Protein AF-A0A0L0S804-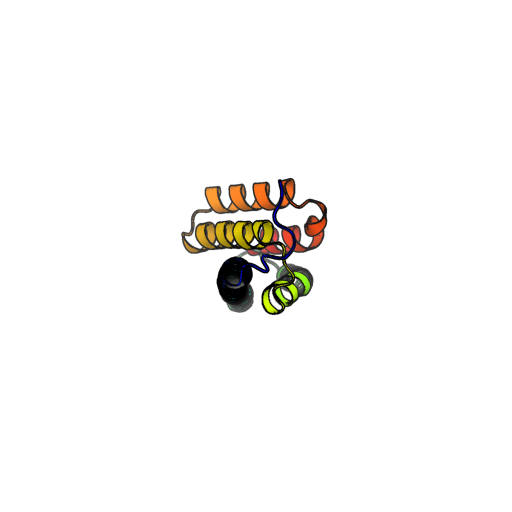F1 (afdb_monomer)

Nearest PDB structures (foldseek):
  4nbo-assembly2_B  TM=8.472E-01  e=9.653E-03  Homo sapiens
  2yru-assembly1_A  TM=8.540E-01  e=1.691E-02  Mus musculus
  2mgx-assembly1_A  TM=7.845E-01  e=4.234E-02  Homo sapiens

Structure (mmCIF, N/CA/C/O backbone):
data_AF-A0A0L0S804-F1
#
_entry.id   AF-A0A0L0S804-F1
#
loop_
_atom_site.group_PDB
_atom_site.id
_atom_site.type_symbol
_atom_site.label_atom_id
_atom_site.label_alt_id
_atom_site.label_comp_id
_atom_site.label_asym_id
_atom_site.label_entity_id
_atom_site.label_seq_id
_atom_site.pdbx_PDB_ins_code
_atom_site.Cartn_x
_atom_site.Cartn_y
_atom_site.Cartn_z
_atom_site.occupancy
_atom_site.B_iso_or_equiv
_at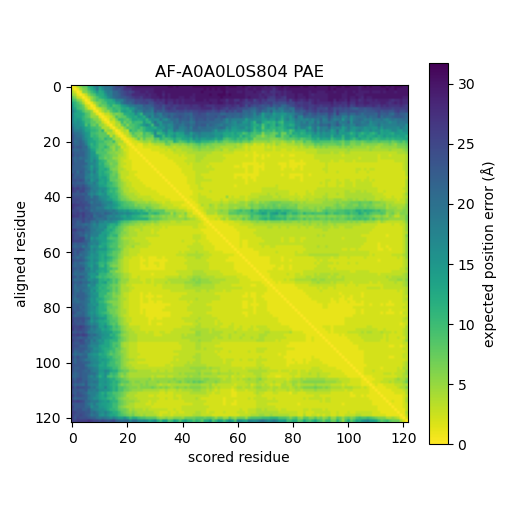om_site.auth_seq_id
_atom_site.auth_comp_id
_atom_site.auth_asym_id
_atom_site.auth_atom_id
_atom_site.pdbx_PDB_model_num
ATOM 1 N N . MET A 1 1 ? 40.426 -0.764 -27.994 1.00 37.44 1 MET A N 1
ATOM 2 C CA . MET A 1 1 ? 40.027 -1.943 -28.790 1.00 37.44 1 MET A CA 1
ATOM 3 C C . MET A 1 1 ? 38.823 -2.569 -28.111 1.00 37.44 1 MET A C 1
ATOM 5 O O . MET A 1 1 ? 38.991 -3.286 -27.138 1.00 37.44 1 MET A O 1
ATOM 9 N N . THR A 1 2 ? 37.616 -2.220 -28.544 1.00 45.72 2 THR A N 1
ATOM 10 C CA . THR A 1 2 ? 36.377 -2.898 -28.143 1.00 45.72 2 THR A CA 1
ATOM 11 C C . THR A 1 2 ? 36.156 -4.047 -29.118 1.00 45.72 2 THR A C 1
ATOM 13 O O . THR A 1 2 ? 36.144 -3.825 -30.326 1.00 45.72 2 THR A O 1
ATOM 16 N N . ILE A 1 3 ? 36.075 -5.277 -28.610 1.00 50.62 3 ILE A N 1
ATOM 17 C CA . ILE A 1 3 ? 35.832 -6.466 -29.432 1.00 50.62 3 ILE A CA 1
ATOM 18 C C . ILE A 1 3 ? 34.363 -6.402 -29.885 1.00 50.62 3 ILE A C 1
ATOM 20 O O . ILE A 1 3 ? 33.477 -6.464 -29.031 1.00 50.62 3 ILE A O 1
ATOM 24 N N . PRO A 1 4 ? 34.071 -6.236 -31.187 1.00 48.34 4 PRO A N 1
ATOM 25 C CA . PRO A 1 4 ? 32.704 -6.229 -31.679 1.00 48.34 4 PRO A CA 1
ATOM 26 C C . PRO A 1 4 ? 32.219 -7.677 -31.798 1.00 48.34 4 PRO A C 1
ATOM 28 O O . PRO A 1 4 ? 32.846 -8.481 -32.484 1.00 48.34 4 PRO A O 1
ATOM 31 N N . GLY A 1 5 ? 31.103 -8.007 -31.145 1.00 54.66 5 GLY A N 1
ATOM 32 C CA . GLY A 1 5 ? 30.400 -9.279 -31.361 1.00 54.66 5 GLY A CA 1
ATOM 33 C C . GLY A 1 5 ? 30.452 -10.303 -30.227 1.00 54.66 5 GLY A C 1
ATOM 34 O O . GLY A 1 5 ? 30.065 -11.447 -30.452 1.00 54.66 5 GLY A O 1
ATOM 35 N N . TRP A 1 6 ? 30.869 -9.937 -29.010 1.00 50.16 6 TRP A N 1
ATOM 36 C CA . TRP A 1 6 ? 30.603 -10.799 -27.855 1.00 50.16 6 TRP A CA 1
ATOM 37 C C . TRP A 1 6 ? 29.156 -10.591 -27.392 1.00 50.16 6 TRP A C 1
ATOM 39 O O . TRP A 1 6 ? 28.855 -9.672 -26.636 1.00 50.16 6 TRP A O 1
ATOM 49 N N . ASN A 1 7 ? 28.245 -11.410 -27.921 1.00 59.56 7 ASN A N 1
ATOM 50 C CA . ASN A 1 7 ? 26.907 -11.569 -27.364 1.00 59.56 7 ASN A CA 1
ATOM 51 C C . ASN A 1 7 ? 27.065 -12.428 -26.107 1.00 59.56 7 ASN A C 1
ATOM 53 O O . ASN A 1 7 ? 27.066 -13.651 -26.215 1.00 59.56 7 ASN A O 1
ATOM 57 N N . ASP A 1 8 ? 27.346 -11.792 -24.968 1.00 58.31 8 ASP A N 1
ATOM 58 C CA . ASP A 1 8 ? 27.616 -12.482 -23.708 1.00 58.31 8 ASP A CA 1
ATOM 59 C C . ASP A 1 8 ? 26.352 -13.239 -23.254 1.00 58.31 8 ASP A C 1
ATOM 61 O O . ASP A 1 8 ? 25.376 -12.612 -22.832 1.00 58.31 8 ASP A O 1
ATOM 65 N N . PRO A 1 9 ? 26.311 -14.582 -23.357 1.00 59.78 9 PRO A N 1
ATOM 66 C CA . PRO A 1 9 ? 25.122 -15.348 -22.993 1.00 59.78 9 PRO A CA 1
ATOM 67 C C . PRO A 1 9 ? 24.863 -15.293 -21.483 1.00 59.78 9 PRO A C 1
ATOM 69 O O . PRO A 1 9 ? 23.732 -15.492 -21.049 1.00 59.78 9 PRO A O 1
ATOM 72 N N . ASN A 1 10 ? 25.888 -14.972 -20.685 1.00 58.06 10 ASN A N 1
ATOM 73 C CA . ASN A 1 10 ? 25.745 -14.779 -19.251 1.00 58.06 10 ASN A CA 1
ATOM 74 C C . ASN A 1 10 ? 24.930 -13.523 -18.939 1.00 58.06 10 ASN A C 1
ATOM 76 O O . ASN A 1 10 ? 24.018 -13.620 -18.127 1.00 58.06 10 ASN A O 1
ATOM 80 N N . ALA A 1 11 ? 25.167 -12.389 -19.604 1.00 59.72 11 ALA A N 1
ATOM 81 C CA . ALA A 1 11 ? 24.351 -11.187 -19.419 1.00 59.72 11 ALA A CA 1
ATOM 82 C C . ALA A 1 11 ? 22.849 -11.476 -19.603 1.00 59.72 11 ALA A C 1
ATOM 84 O O . ALA A 1 11 ? 22.045 -11.104 -18.752 1.00 59.72 11 ALA A O 1
ATOM 85 N N . ALA A 1 12 ? 22.466 -12.220 -20.648 1.00 61.56 12 ALA A N 1
ATOM 86 C CA . ALA A 1 12 ? 21.068 -12.593 -20.882 1.00 61.56 12 ALA A CA 1
ATOM 87 C C . ALA A 1 12 ? 20.484 -13.485 -19.767 1.00 61.56 12 ALA A C 1
ATOM 89 O O . ALA A 1 12 ? 19.342 -13.285 -19.359 1.00 61.56 12 ALA A O 1
ATOM 90 N N . ILE A 1 13 ? 21.267 -14.435 -19.243 1.00 60.50 13 ILE A N 1
ATOM 91 C CA . ILE A 1 13 ? 20.847 -15.324 -18.145 1.00 60.50 13 ILE A CA 1
ATOM 92 C C . ILE A 1 13 ? 20.734 -14.553 -16.819 1.00 60.50 13 ILE A C 1
ATOM 94 O O . ILE A 1 13 ? 19.779 -14.755 -16.071 1.00 60.50 13 ILE A O 1
ATOM 98 N N . PHE A 1 14 ? 21.674 -13.648 -16.533 1.00 59.16 14 PHE A N 1
ATOM 99 C CA . PHE A 1 14 ? 21.643 -12.808 -15.333 1.00 59.16 14 PHE A CA 1
ATOM 100 C C . PHE A 1 14 ? 20.454 -11.842 -15.344 1.00 59.16 14 PHE A C 1
ATOM 102 O O . PHE A 1 14 ? 19.792 -11.702 -14.320 1.00 59.16 14 PHE A O 1
ATOM 109 N N . HIS A 1 15 ? 20.149 -11.216 -16.485 1.00 62.53 15 HIS A N 1
ATOM 110 C CA . HIS A 1 15 ? 18.975 -10.350 -16.613 1.00 62.53 15 HIS A CA 1
ATOM 111 C C . HIS A 1 15 ? 17.670 -11.134 -16.441 1.00 62.53 15 HIS A C 1
ATOM 113 O O . HIS A 1 15 ? 16.855 -10.748 -15.611 1.00 62.53 15 HIS A O 1
ATOM 119 N N . ALA A 1 16 ? 17.531 -12.293 -17.096 1.00 62.41 16 ALA A N 1
ATOM 120 C CA . ALA A 1 16 ? 16.341 -13.134 -16.956 1.00 62.41 16 ALA A CA 1
ATOM 121 C C . ALA A 1 16 ? 16.085 -13.583 -15.505 1.00 62.41 16 ALA A C 1
ATOM 123 O O . ALA A 1 16 ? 14.939 -13.636 -15.071 1.00 62.41 16 ALA A O 1
ATOM 124 N N . HIS A 1 17 ? 17.138 -13.884 -14.737 1.00 58.78 17 HIS A N 1
ATOM 125 C CA . HIS A 1 17 ? 16.985 -14.262 -13.331 1.00 58.78 17 HIS A CA 1
ATOM 126 C C . HIS A 1 17 ? 16.593 -13.078 -12.434 1.00 58.78 17 HIS A C 1
ATOM 128 O O . HIS A 1 17 ? 15.819 -13.247 -11.495 1.00 58.78 17 HIS A O 1
ATOM 134 N N . LEU A 1 18 ? 17.109 -11.878 -12.718 1.00 64.44 18 LEU A N 1
ATOM 135 C CA . LEU A 1 18 ? 16.729 -10.664 -11.994 1.00 64.44 18 LEU A CA 1
ATOM 136 C C . LEU A 1 18 ? 15.266 -10.287 -12.261 1.00 64.44 18 LEU A C 1
ATOM 138 O O . LEU A 1 18 ? 14.561 -9.951 -11.310 1.00 64.44 18 LEU A O 1
ATOM 142 N N . ASP A 1 19 ? 14.809 -10.400 -13.509 1.00 70.06 19 ASP A N 1
ATOM 143 C CA . ASP A 1 19 ? 13.413 -10.146 -13.879 1.00 70.06 19 ASP A CA 1
ATOM 144 C C . ASP A 1 19 ? 12.467 -11.151 -13.192 1.00 70.06 19 ASP A C 1
ATOM 146 O O . ASP A 1 19 ? 11.530 -10.736 -12.518 1.00 70.06 19 ASP A O 1
ATOM 150 N N . ASP A 1 20 ? 12.790 -12.452 -13.201 1.00 74.00 20 ASP A N 1
ATOM 151 C CA . ASP A 1 20 ? 12.004 -13.492 -12.506 1.00 74.00 20 ASP A CA 1
ATOM 152 C C . ASP A 1 20 ? 11.889 -13.235 -10.989 1.00 74.00 20 ASP A C 1
ATOM 154 O O . ASP A 1 20 ? 10.818 -13.365 -10.391 1.00 74.00 20 ASP A O 1
ATOM 158 N N . THR A 1 21 ? 12.977 -12.778 -10.355 1.00 75.81 21 THR A N 1
ATOM 159 C CA . THR A 1 21 ? 12.947 -12.427 -8.926 1.00 75.81 21 THR A CA 1
ATOM 160 C C . THR A 1 21 ? 12.122 -11.170 -8.638 1.00 75.81 21 THR A C 1
ATOM 162 O O . THR A 1 21 ? 11.486 -11.080 -7.583 1.00 75.81 21 THR A O 1
ATOM 165 N N . ALA A 1 22 ? 12.116 -10.199 -9.554 1.00 81.94 22 ALA A N 1
ATOM 166 C CA . ALA A 1 22 ? 11.339 -8.973 -9.421 1.00 81.94 22 ALA A CA 1
ATOM 167 C C . ALA A 1 22 ? 9.840 -9.229 -9.633 1.00 81.94 22 ALA A C 1
ATOM 169 O O . ALA A 1 22 ? 9.019 -8.678 -8.894 1.00 81.94 22 ALA A O 1
ATOM 170 N N . ASP A 1 23 ? 9.493 -10.095 -10.582 1.00 89.00 23 ASP A N 1
ATOM 171 C CA . ASP A 1 23 ? 8.119 -10.509 -10.862 1.00 89.00 23 ASP A CA 1
ATOM 172 C C . ASP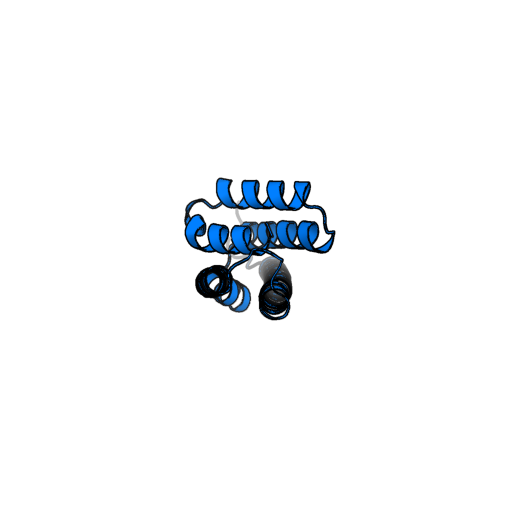 A 1 23 ? 7.535 -11.275 -9.672 1.00 89.00 23 ASP A C 1
ATOM 174 O O . ASP A 1 23 ? 6.481 -10.906 -9.146 1.00 89.00 23 ASP A O 1
ATOM 178 N N . ALA A 1 24 ? 8.284 -12.246 -9.136 1.00 89.75 24 ALA A N 1
ATOM 179 C CA . ALA A 1 24 ? 7.889 -12.984 -7.937 1.00 89.75 24 ALA A CA 1
ATOM 180 C C . ALA A 1 24 ? 7.683 -12.065 -6.716 1.00 89.75 24 ALA A C 1
ATOM 182 O O . ALA A 1 24 ? 6.739 -12.247 -5.939 1.00 89.75 24 ALA A O 1
ATOM 183 N N . ALA A 1 25 ? 8.536 -11.048 -6.546 1.00 91.19 25 ALA A N 1
ATOM 184 C CA . ALA A 1 25 ? 8.370 -10.056 -5.487 1.00 91.19 25 ALA A CA 1
ATOM 185 C C . ALA A 1 25 ? 7.087 -9.226 -5.678 1.00 91.19 25 ALA A C 1
ATOM 187 O O . ALA A 1 25 ? 6.364 -8.974 -4.712 1.00 91.19 25 ALA A O 1
ATOM 188 N N . GLN A 1 26 ? 6.766 -8.827 -6.912 1.00 95.56 26 GLN A N 1
ATOM 189 C CA . GLN A 1 26 ? 5.531 -8.105 -7.219 1.00 95.56 26 GLN A CA 1
ATOM 190 C C . GLN A 1 26 ? 4.277 -8.962 -7.000 1.00 95.56 26 GLN A C 1
ATOM 192 O O . GLN A 1 26 ? 3.313 -8.457 -6.422 1.00 95.56 26 GLN A O 1
ATOM 197 N N . ASP A 1 27 ? 4.297 -10.251 -7.349 1.00 94.81 27 ASP A N 1
ATOM 198 C CA . ASP A 1 27 ? 3.202 -11.186 -7.048 1.00 94.81 27 ASP A CA 1
ATOM 199 C C . ASP A 1 27 ? 2.968 -11.334 -5.538 1.00 94.81 27 ASP A C 1
ATOM 201 O O . ASP A 1 27 ? 1.825 -11.342 -5.067 1.00 94.81 27 ASP A O 1
ATOM 205 N N . GLN A 1 28 ? 4.044 -11.385 -4.747 1.00 94.75 28 GLN A N 1
ATOM 206 C CA . GLN A 1 28 ? 3.936 -11.421 -3.291 1.00 94.75 28 GLN A CA 1
ATOM 207 C C . GLN A 1 28 ? 3.310 -10.130 -2.741 1.00 94.75 28 GLN A C 1
ATOM 209 O O . GLN A 1 28 ? 2.431 -10.185 -1.876 1.00 94.75 28 GLN A O 1
ATOM 214 N N . VAL A 1 29 ? 3.734 -8.966 -3.243 1.00 96.38 29 VAL A N 1
ATOM 215 C CA . VAL A 1 29 ? 3.162 -7.668 -2.849 1.00 96.38 29 VAL A CA 1
ATOM 216 C C . VAL A 1 29 ? 1.695 -7.570 -3.270 1.00 96.38 29 VAL A C 1
ATOM 218 O O . VAL A 1 29 ? 0.874 -7.110 -2.476 1.00 96.38 29 VAL A O 1
ATOM 221 N N . HIS A 1 30 ? 1.341 -8.052 -4.465 1.00 97.19 30 HIS A N 1
ATOM 222 C CA . HIS A 1 30 ? -0.040 -8.134 -4.939 1.00 97.19 30 HIS A CA 1
ATOM 223 C C . HIS A 1 30 ? -0.909 -8.945 -3.975 1.00 97.19 30 HIS A C 1
ATOM 225 O O . HIS A 1 30 ? -1.925 -8.444 -3.492 1.00 97.19 30 HIS A O 1
ATOM 231 N N . ALA A 1 31 ? -0.483 -10.167 -3.643 1.00 96.56 31 ALA A N 1
ATOM 232 C CA . ALA A 1 31 ? -1.223 -11.053 -2.751 1.00 96.56 31 ALA A CA 1
ATOM 233 C C . ALA A 1 31 ? -1.411 -10.442 -1.353 1.00 96.56 31 ALA A C 1
ATOM 235 O O . ALA A 1 31 ? -2.518 -10.470 -0.809 1.00 96.56 31 ALA A O 1
ATOM 236 N N . ARG A 1 32 ? -0.355 -9.841 -0.785 1.00 96.62 32 ARG A N 1
ATOM 237 C CA . ARG A 1 32 ? -0.411 -9.179 0.530 1.00 96.62 32 ARG A CA 1
ATOM 238 C C . ARG A 1 32 ? -1.342 -7.970 0.515 1.00 96.62 32 ARG A C 1
ATOM 240 O O . ARG A 1 32 ? -2.211 -7.856 1.377 1.00 96.62 32 ARG A O 1
ATOM 247 N N . LEU A 1 33 ? -1.213 -7.090 -0.479 1.00 96.19 33 LEU A N 1
ATOM 248 C CA . LEU A 1 33 ? -2.055 -5.899 -0.585 1.00 96.19 33 LEU A CA 1
ATOM 249 C C . LEU A 1 33 ? -3.532 -6.268 -0.779 1.00 96.19 33 LEU A C 1
ATOM 251 O O . LEU A 1 33 ? -4.396 -5.697 -0.112 1.00 96.19 33 LEU A O 1
ATOM 255 N N . ALA A 1 34 ? -3.825 -7.245 -1.642 1.00 96.00 34 ALA A N 1
ATOM 256 C CA . ALA A 1 34 ? -5.181 -7.747 -1.850 1.00 96.00 34 ALA A CA 1
ATOM 257 C C . ALA A 1 34 ? -5.772 -8.319 -0.551 1.00 96.00 34 ALA A C 1
ATOM 259 O O . ALA A 1 34 ? -6.894 -7.971 -0.182 1.00 96.00 34 ALA A O 1
ATOM 260 N N . ALA A 1 35 ? -4.999 -9.119 0.191 1.00 95.06 35 ALA A N 1
ATOM 261 C CA . ALA A 1 35 ? -5.429 -9.677 1.471 1.00 95.06 35 ALA A CA 1
ATOM 262 C C . ALA A 1 35 ? -5.721 -8.593 2.521 1.00 95.06 35 ALA A C 1
ATOM 264 O O . ALA A 1 35 ? -6.684 -8.715 3.279 1.00 95.06 35 ALA A O 1
ATOM 265 N N . VAL A 1 36 ? -4.936 -7.511 2.558 1.00 93.31 36 VAL A N 1
ATOM 266 C CA . VAL A 1 36 ? -5.195 -6.369 3.449 1.00 93.31 36 VAL A CA 1
ATOM 267 C C . VAL A 1 36 ? -6.507 -5.671 3.088 1.00 93.31 36 VAL A C 1
ATOM 269 O O . VAL A 1 36 ? -7.311 -5.393 3.979 1.00 93.31 36 VAL A O 1
ATOM 272 N N . VAL A 1 37 ? -6.765 -5.432 1.799 1.00 92.94 37 VAL A N 1
ATOM 273 C CA . VAL A 1 37 ? -8.035 -4.844 1.339 1.00 92.94 37 VAL A CA 1
ATOM 274 C C . VAL A 1 37 ? -9.218 -5.731 1.734 1.00 92.94 37 VAL A C 1
ATOM 276 O O . VAL A 1 37 ? -10.195 -5.228 2.290 1.00 92.94 37 VAL A O 1
ATOM 279 N N . ASP A 1 38 ? -9.123 -7.045 1.517 1.00 93.56 38 ASP A N 1
ATOM 280 C CA . ASP A 1 38 ? -10.177 -7.995 1.885 1.00 93.56 38 ASP A CA 1
ATOM 281 C C . ASP A 1 38 ? -10.408 -8.043 3.403 1.00 93.56 38 ASP A C 1
ATOM 283 O O . ASP A 1 38 ? -11.549 -7.993 3.866 1.00 93.56 38 ASP A O 1
ATOM 287 N N . LYS A 1 39 ? -9.332 -8.023 4.201 1.00 91.44 39 LYS A N 1
ATOM 288 C CA . LYS A 1 39 ? -9.406 -7.972 5.668 1.00 91.44 39 LYS A CA 1
ATOM 289 C C . LYS A 1 39 ? -10.137 -6.721 6.158 1.00 91.44 39 LYS A C 1
ATOM 291 O O . LYS A 1 39 ? -11.025 -6.833 7.001 1.00 91.44 39 LYS A O 1
ATOM 296 N N . VAL A 1 40 ? -9.802 -5.546 5.619 1.00 90.25 40 VAL A N 1
ATOM 297 C CA . VAL A 1 40 ? -10.461 -4.278 5.982 1.00 90.25 40 VAL A CA 1
ATOM 298 C C . VAL A 1 40 ? -11.928 -4.267 5.540 1.00 90.25 40 VAL A C 1
ATOM 300 O O . VAL A 1 40 ? -12.775 -3.715 6.238 1.00 90.25 40 VAL A O 1
ATOM 303 N N . LYS A 1 41 ? -12.269 -4.908 4.415 1.00 89.75 41 LYS A N 1
ATOM 304 C CA . LYS A 1 41 ? -13.664 -5.065 3.969 1.00 89.75 41 LYS A CA 1
ATOM 305 C C . LYS A 1 41 ? -14.465 -6.005 4.869 1.00 89.75 41 LYS A C 1
ATOM 307 O O . LYS A 1 41 ? -15.617 -5.704 5.176 1.00 89.75 41 LYS A O 1
ATOM 312 N N . ALA A 1 42 ? -13.875 -7.127 5.276 1.00 91.19 42 ALA A N 1
ATOM 313 C CA . ALA A 1 42 ? -14.528 -8.134 6.108 1.00 91.19 42 ALA A CA 1
ATOM 314 C C . ALA A 1 42 ? -14.721 -7.662 7.558 1.00 91.19 42 ALA A C 1
ATOM 316 O O . ALA A 1 42 ? -15.746 -7.956 8.172 1.00 91.19 42 ALA A O 1
ATOM 317 N N . ALA A 1 43 ? -13.758 -6.908 8.090 1.00 89.56 43 ALA A N 1
ATOM 318 C CA . ALA A 1 43 ? -13.802 -6.337 9.431 1.00 89.56 43 ALA A CA 1
ATOM 319 C C . ALA A 1 43 ? -13.395 -4.852 9.398 1.00 89.56 43 ALA A C 1
ATOM 321 O O . ALA A 1 43 ? -12.248 -4.520 9.713 1.00 89.56 43 ALA A O 1
ATOM 322 N N . PRO A 1 44 ? -14.321 -3.948 9.022 1.00 86.56 44 PRO A N 1
ATOM 323 C CA . PRO A 1 44 ? -14.051 -2.519 8.969 1.00 86.56 44 PRO A CA 1
ATOM 324 C C . PRO A 1 44 ? -13.604 -1.977 10.334 1.00 86.56 44 PRO A C 1
ATOM 326 O O . PRO A 1 44 ? -14.317 -2.182 11.323 1.00 86.56 44 PRO A O 1
ATOM 329 N N . PRO A 1 45 ? -12.468 -1.264 10.412 1.00 84.31 45 PRO A N 1
ATOM 330 C CA . PRO A 1 45 ? -12.046 -0.606 11.640 1.00 84.31 45 PRO A CA 1
ATOM 331 C C . PRO A 1 45 ? -13.076 0.436 12.092 1.00 84.31 45 PRO A C 1
ATOM 333 O O . PRO A 1 45 ? -13.793 1.047 11.289 1.00 84.31 45 PRO A O 1
ATOM 336 N N . ALA A 1 46 ? -13.172 0.622 13.409 1.00 81.94 46 ALA A N 1
ATOM 337 C CA . ALA A 1 46 ? -14.163 1.500 14.014 1.00 81.94 46 ALA A CA 1
ATOM 338 C C . ALA A 1 46 ? -13.993 2.944 13.508 1.00 81.94 46 ALA A C 1
ATOM 340 O O . ALA A 1 46 ? -12.936 3.547 13.650 1.00 81.94 46 ALA A O 1
ATOM 341 N N . GLY A 1 47 ? -15.051 3.509 12.920 1.00 78.81 47 GLY A N 1
ATOM 342 C CA . GLY A 1 47 ? -15.032 4.866 12.361 1.00 78.81 47 GLY A CA 1
ATOM 343 C C . GLY A 1 47 ? -14.683 4.951 10.871 1.00 78.81 47 GLY A C 1
ATOM 344 O O . GLY A 1 47 ? -14.885 6.011 10.274 1.00 78.81 47 GLY A O 1
ATOM 345 N N . LEU A 1 48 ? -14.261 3.854 10.227 1.00 85.50 48 LEU A N 1
ATOM 346 C CA . LEU A 1 48 ? -14.051 3.831 8.780 1.00 85.50 48 LEU A CA 1
ATOM 347 C C . LEU A 1 48 ? -15.370 3.554 8.041 1.00 85.50 48 LEU A C 1
ATOM 349 O O . LEU A 1 48 ? -15.999 2.508 8.184 1.00 85.50 48 LEU A O 1
ATOM 353 N N . ASN A 1 49 ? -15.819 4.520 7.235 1.00 87.62 49 ASN A N 1
ATOM 354 C CA . ASN A 1 49 ? -17.081 4.414 6.503 1.00 87.62 49 ASN A CA 1
ATOM 355 C C . ASN A 1 49 ? -16.961 3.436 5.320 1.00 87.62 49 ASN A C 1
ATOM 357 O O . ASN A 1 49 ? -15.998 3.501 4.555 1.00 87.62 49 ASN A O 1
ATOM 361 N N . THR A 1 50 ? -17.982 2.609 5.086 1.00 87.81 50 THR A N 1
ATOM 362 C CA . THR A 1 50 ? -18.033 1.666 3.952 1.00 87.81 50 THR A CA 1
ATOM 363 C C . THR A 1 50 ? -17.840 2.338 2.589 1.00 87.81 50 THR A C 1
ATOM 365 O O . THR A 1 50 ? -17.231 1.753 1.697 1.00 87.81 50 THR A O 1
ATOM 368 N N . ARG A 1 51 ? -18.268 3.599 2.422 1.00 90.38 51 ARG A N 1
ATOM 369 C CA . ARG A 1 51 ? -17.997 4.390 1.207 1.00 90.38 51 ARG A CA 1
ATOM 370 C C . ARG A 1 51 ? -16.518 4.722 1.035 1.00 90.38 51 ARG A C 1
ATOM 372 O O . ARG A 1 51 ? -16.044 4.761 -0.094 1.00 90.38 51 ARG A O 1
ATOM 379 N N . ILE A 1 52 ? -15.801 4.976 2.131 1.00 89.81 52 ILE A N 1
ATOM 380 C CA . ILE A 1 52 ? -14.358 5.252 2.101 1.00 89.81 52 ILE A CA 1
ATOM 381 C C . ILE A 1 52 ? -13.605 3.980 1.721 1.00 89.81 52 ILE A C 1
ATOM 383 O O . ILE A 1 52 ? -12.687 4.048 0.907 1.00 89.81 52 ILE A O 1
ATOM 387 N N . ILE A 1 53 ? -14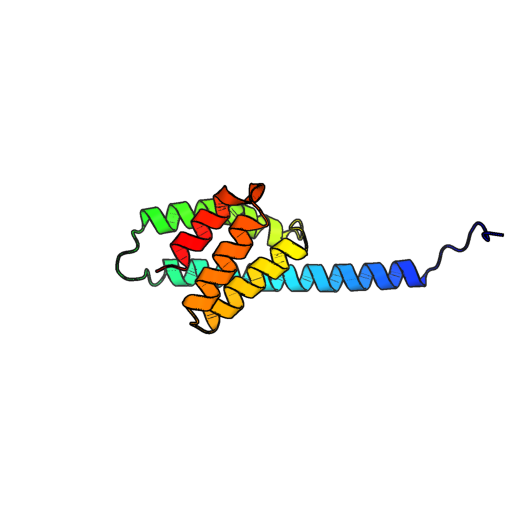.025 2.831 2.253 1.00 91.50 53 ILE A N 1
ATOM 388 C CA . ILE A 1 53 ? -13.460 1.524 1.897 1.00 91.50 53 ILE A CA 1
ATOM 389 C C . ILE A 1 53 ? -13.665 1.254 0.401 1.00 91.50 53 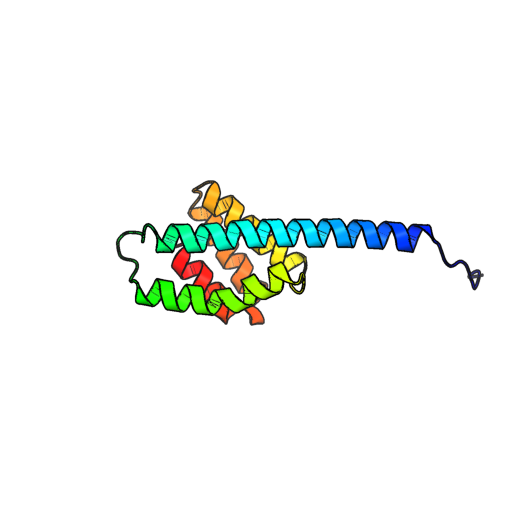ILE A C 1
ATOM 391 O O . ILE A 1 53 ? -12.694 0.988 -0.298 1.00 91.50 53 ILE A O 1
ATOM 395 N N . ALA A 1 54 ? -14.886 1.430 -0.116 1.00 92.38 54 ALA A N 1
ATOM 396 C CA . ALA A 1 54 ? -15.190 1.227 -1.535 1.00 92.38 54 ALA A CA 1
ATOM 397 C C . ALA A 1 54 ? -14.448 2.208 -2.473 1.00 92.38 54 ALA A C 1
ATOM 399 O O . ALA A 1 54 ? -13.963 1.807 -3.531 1.00 92.38 54 ALA A O 1
ATOM 400 N N . ASP A 1 55 ? -14.327 3.492 -2.106 1.00 92.50 55 ASP A N 1
ATOM 401 C CA . ASP A 1 55 ? -13.514 4.468 -2.858 1.00 92.50 55 ASP A CA 1
ATOM 402 C C . ASP A 1 55 ? -12.031 4.076 -2.857 1.00 92.50 55 ASP A C 1
ATOM 404 O O . ASP A 1 55 ? -11.374 4.145 -3.896 1.00 92.50 55 ASP A O 1
ATOM 408 N N . SER A 1 56 ? -11.511 3.633 -1.711 1.00 92.88 56 SER A N 1
ATOM 409 C CA . SER A 1 56 ? -10.108 3.240 -1.570 1.00 92.88 56 SER A CA 1
ATOM 410 C C . SER A 1 56 ? -9.798 1.965 -2.352 1.00 92.88 56 SER A C 1
ATOM 412 O O . SER A 1 56 ? -8.817 1.941 -3.088 1.00 92.88 56 SER A O 1
ATOM 414 N N . GLU A 1 57 ? -10.670 0.958 -2.293 1.00 93.31 57 GLU A N 1
ATOM 415 C CA . GLU A 1 57 ? -10.589 -0.254 -3.115 1.00 93.31 57 GLU A CA 1
ATOM 416 C C . GLU A 1 57 ? -10.558 0.096 -4.605 1.00 93.31 57 GLU A C 1
ATOM 418 O O . GLU A 1 57 ? -9.639 -0.303 -5.317 1.00 93.31 57 GLU A O 1
ATOM 423 N N . LYS A 1 58 ? -11.503 0.918 -5.077 1.00 93.69 58 LYS A N 1
ATOM 424 C CA . LYS A 1 58 ? -11.555 1.338 -6.484 1.00 93.69 58 LYS A CA 1
ATOM 425 C C . LYS A 1 58 ? -10.278 2.053 -6.927 1.00 93.69 58 LYS A C 1
ATOM 427 O O . LYS A 1 58 ? -9.856 1.916 -8.071 1.00 93.69 58 LYS A O 1
ATOM 432 N N . ARG A 1 59 ? -9.668 2.848 -6.046 1.00 93.38 59 ARG A N 1
ATOM 433 C CA . ARG A 1 59 ? -8.387 3.508 -6.330 1.00 93.38 59 ARG A CA 1
ATOM 434 C C . ARG A 1 59 ? -7.233 2.512 -6.387 1.00 93.38 59 ARG A C 1
ATOM 436 O O . ARG A 1 59 ? -6.344 2.704 -7.205 1.00 93.38 59 ARG A O 1
ATOM 443 N N . LEU A 1 60 ? -7.260 1.476 -5.552 1.00 95.44 60 LEU A N 1
ATOM 444 C CA . LEU A 1 60 ? -6.232 0.438 -5.508 1.00 95.44 60 LEU A CA 1
ATOM 445 C C . LEU A 1 60 ? -6.339 -0.593 -6.637 1.00 95.44 60 LEU A C 1
ATOM 447 O O . LEU A 1 60 ? -5.369 -1.297 -6.888 1.00 95.44 60 LEU A O 1
ATOM 451 N N . GLN A 1 61 ? -7.464 -0.677 -7.351 1.00 94.25 61 GLN A N 1
ATOM 452 C CA . GLN A 1 61 ? -7.601 -1.609 -8.479 1.00 94.25 61 GLN A CA 1
ATOM 453 C C . GLN A 1 61 ? -6.518 -1.415 -9.550 1.00 94.25 61 GLN A C 1
ATOM 455 O O . GLN A 1 61 ? -6.009 -2.401 -10.071 1.00 94.25 61 GLN A O 1
ATOM 460 N N . ASP A 1 62 ? -6.128 -0.168 -9.839 1.00 92.56 62 ASP A N 1
ATOM 461 C CA . ASP A 1 62 ? -5.043 0.127 -10.786 1.00 92.56 62 ASP A CA 1
ATOM 462 C C . ASP A 1 62 ?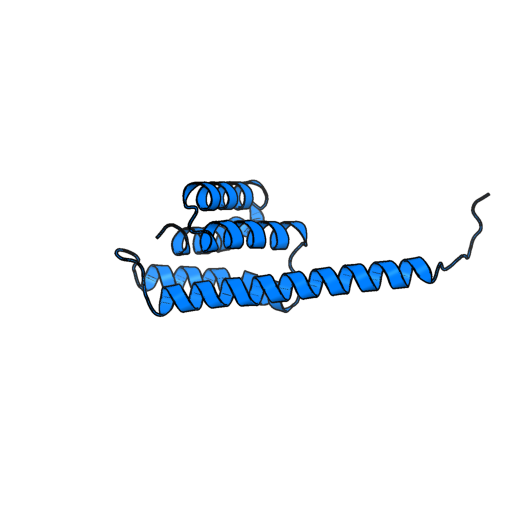 -3.703 -0.458 -10.318 1.00 92.56 62 ASP A C 1
ATOM 464 O O . ASP A 1 62 ? -3.053 -1.195 -11.057 1.00 92.56 62 ASP A O 1
ATOM 468 N N . VAL A 1 63 ? -3.316 -0.187 -9.066 1.00 95.38 63 VAL A N 1
ATOM 469 C CA . VAL A 1 63 ? -2.031 -0.654 -8.530 1.00 95.38 63 VAL A CA 1
ATOM 470 C C . VAL A 1 63 ? -2.014 -2.175 -8.361 1.00 95.38 63 VAL A C 1
ATOM 472 O O . VAL A 1 63 ? -1.012 -2.806 -8.675 1.00 95.38 63 VAL A O 1
ATOM 475 N N . LEU A 1 64 ? -3.131 -2.786 -7.949 1.00 96.06 64 LEU A N 1
ATOM 476 C CA . LEU A 1 64 ? -3.265 -4.242 -7.860 1.00 96.06 64 LEU A CA 1
ATOM 477 C C . LEU A 1 64 ? -3.099 -4.897 -9.235 1.00 96.06 64 LEU A C 1
ATOM 479 O O . LEU A 1 64 ? -2.325 -5.841 -9.371 1.00 96.06 64 LEU A O 1
ATOM 483 N N . GLN A 1 65 ? -3.752 -4.354 -10.266 1.00 95.50 65 GLN A N 1
ATOM 484 C CA . GLN A 1 65 ? -3.607 -4.858 -11.629 1.00 95.50 65 GLN A CA 1
ATOM 485 C C . GLN A 1 65 ? -2.166 -4.715 -12.131 1.00 95.50 65 GLN A C 1
ATOM 487 O O . GLN A 1 65 ? -1.640 -5.648 -12.728 1.00 95.50 65 GLN A O 1
ATOM 492 N N . ARG A 1 66 ? -1.518 -3.573 -11.868 1.00 95.56 66 ARG A N 1
ATOM 493 C CA . ARG A 1 66 ? -0.127 -3.329 -12.274 1.00 95.56 66 ARG A CA 1
ATOM 494 C C . ARG A 1 66 ? 0.862 -4.241 -11.557 1.00 95.56 66 ARG A C 1
ATOM 496 O O . ARG A 1 66 ? 1.833 -4.635 -12.188 1.00 95.56 66 ARG A O 1
ATOM 503 N N . LEU A 1 67 ? 0.623 -4.590 -10.289 1.00 95.19 67 LEU A N 1
ATOM 504 C CA . LEU A 1 67 ? 1.456 -5.562 -9.570 1.00 95.19 67 LEU A CA 1
ATOM 505 C C . LEU A 1 67 ? 1.295 -6.951 -10.192 1.00 95.19 67 LEU A C 1
ATOM 507 O O . LEU A 1 67 ? 2.284 -7.632 -10.426 1.00 95.19 67 LEU A O 1
ATOM 511 N N . HIS A 1 68 ? 0.055 -7.341 -10.504 1.00 93.81 68 HIS A N 1
ATOM 512 C CA . HIS A 1 68 ? -0.245 -8.642 -11.098 1.00 93.81 68 HIS A CA 1
ATOM 513 C C . HIS A 1 68 ? 0.314 -8.810 -12.520 1.00 93.81 68 HIS A C 1
ATOM 515 O O . HIS A 1 68 ? 0.623 -9.921 -12.933 1.00 93.81 68 HIS A O 1
ATOM 521 N N . THR A 1 69 ? 0.433 -7.720 -13.283 1.00 95.12 69 THR A N 1
ATOM 522 C CA . THR A 1 69 ? 1.038 -7.728 -14.627 1.00 95.12 69 THR A CA 1
ATOM 523 C C . THR A 1 69 ? 2.500 -7.289 -14.623 1.00 95.12 69 THR A C 1
ATOM 525 O O . THR A 1 69 ? 3.004 -6.897 -15.675 1.00 95.12 69 THR A O 1
ATOM 528 N N . HIS A 1 70 ? 3.131 -7.231 -13.445 1.00 94.00 70 HIS A N 1
ATOM 529 C CA . HIS A 1 70 ? 4.533 -6.845 -13.248 1.00 94.00 70 HIS A CA 1
ATOM 530 C C . HIS A 1 70 ? 4.925 -5.491 -13.871 1.00 94.00 70 HIS A C 1
ATOM 532 O O . HIS A 1 70 ? 6.082 -5.222 -14.182 1.00 94.00 70 HIS A O 1
ATOM 538 N N . ALA A 1 71 ? 3.947 -4.600 -14.041 1.00 93.50 71 ALA A N 1
ATOM 539 C CA . ALA A 1 71 ? 4.082 -3.315 -14.726 1.00 93.50 71 ALA A CA 1
ATOM 540 C C . ALA A 1 71 ? 4.420 -2.158 -13.769 1.00 93.50 71 ALA A C 1
ATOM 542 O O . ALA A 1 71 ? 4.430 -0.987 -14.168 1.00 93.50 71 ALA A O 1
ATOM 543 N N . LEU A 1 72 ? 4.642 -2.453 -12.487 1.00 93.19 72 LEU A N 1
ATOM 544 C CA . LEU A 1 72 ? 5.050 -1.467 -11.499 1.00 93.19 72 LEU A CA 1
ATOM 545 C C . LEU A 1 72 ? 6.573 -1.320 -11.484 1.00 93.19 72 LEU A C 1
ATOM 547 O O . LEU A 1 72 ? 7.284 -2.321 -11.435 1.00 93.19 72 LEU A O 1
ATOM 551 N N . PRO A 1 73 ? 7.104 -0.083 -11.467 1.00 92.56 73 PRO A N 1
ATOM 552 C CA . PRO A 1 73 ? 8.528 0.118 -11.260 1.00 92.56 73 PRO A CA 1
ATOM 553 C C . PRO A 1 73 ? 8.989 -0.574 -9.973 1.00 92.56 73 PRO A C 1
ATOM 555 O O . PRO A 1 73 ? 8.411 -0.350 -8.908 1.00 92.56 73 PRO A O 1
ATOM 558 N N . THR A 1 74 ? 10.071 -1.350 -10.046 1.00 91.81 74 THR A N 1
ATOM 559 C CA . THR A 1 74 ? 10.672 -2.052 -8.901 1.00 91.81 74 THR A CA 1
ATOM 560 C C . THR A 1 74 ? 10.805 -1.195 -7.632 1.00 91.81 74 THR A C 1
ATOM 562 O O . THR A 1 74 ? 10.400 -1.672 -6.571 1.00 91.81 74 THR A O 1
ATOM 565 N N . PRO A 1 75 ? 11.296 0.068 -7.669 1.00 92.88 75 PRO A N 1
ATOM 566 C CA . PRO A 1 75 ? 11.387 0.881 -6.452 1.00 92.88 75 PRO A CA 1
ATOM 567 C C . PRO A 1 75 ? 10.020 1.205 -5.835 1.00 92.88 75 PRO A C 1
ATOM 569 O O . PRO A 1 75 ? 9.915 1.337 -4.618 1.00 92.88 75 PRO A O 1
ATOM 572 N N . LEU A 1 76 ? 8.967 1.307 -6.649 1.00 94.69 76 LEU A N 1
ATOM 573 C CA . LEU A 1 76 ? 7.610 1.543 -6.170 1.00 94.69 76 LEU A CA 1
ATOM 574 C C . LEU A 1 76 ? 7.031 0.280 -5.523 1.00 94.69 76 LEU A C 1
ATOM 576 O O . LEU A 1 76 ? 6.509 0.353 -4.414 1.00 94.69 76 LEU A O 1
ATOM 580 N N . ALA A 1 77 ? 7.196 -0.884 -6.157 1.00 95.12 77 ALA A N 1
ATOM 581 C CA . ALA A 1 77 ? 6.796 -2.166 -5.577 1.00 95.12 77 ALA A CA 1
ATOM 582 C C . ALA A 1 77 ? 7.517 -2.448 -4.245 1.00 95.12 77 ALA A C 1
ATOM 584 O O . ALA A 1 77 ? 6.875 -2.810 -3.258 1.00 95.12 77 ALA A O 1
ATOM 585 N N . ALA A 1 78 ? 8.828 -2.193 -4.180 1.00 94.50 78 ALA A N 1
ATOM 586 C CA . ALA A 1 78 ? 9.615 -2.325 -2.955 1.00 94.50 78 ALA A CA 1
ATOM 587 C C . ALA A 1 78 ? 9.129 -1.371 -1.851 1.00 94.50 78 ALA A C 1
ATOM 589 O O . ALA A 1 78 ? 9.003 -1.767 -0.694 1.00 94.50 78 ALA A O 1
ATOM 590 N N . GLN A 1 79 ? 8.795 -0.124 -2.193 1.00 96.56 79 GLN A N 1
ATOM 591 C CA . GLN A 1 79 ? 8.268 0.828 -1.218 1.00 96.56 79 GLN A CA 1
ATOM 592 C C . GLN A 1 79 ? 6.880 0.423 -0.692 1.00 96.56 79 GLN A C 1
ATOM 594 O O . GLN A 1 79 ? 6.597 0.636 0.488 1.00 96.56 79 GLN A O 1
ATOM 599 N N . ILE A 1 80 ? 6.025 -0.174 -1.532 1.00 96.62 80 ILE A N 1
ATOM 600 C CA . ILE A 1 80 ? 4.746 -0.757 -1.094 1.00 96.62 80 ILE A CA 1
ATOM 601 C C . ILE A 1 80 ? 5.004 -1.924 -0.135 1.00 96.62 80 ILE A C 1
ATOM 603 O O . ILE A 1 80 ? 4.358 -1.989 0.909 1.00 96.62 80 ILE A O 1
ATOM 607 N N . ALA A 1 81 ? 5.966 -2.800 -0.438 1.00 96.62 81 ALA A N 1
ATOM 608 C CA . ALA A 1 81 ? 6.341 -3.901 0.448 1.00 96.62 81 ALA A CA 1
ATOM 609 C C . ALA A 1 81 ? 6.727 -3.393 1.847 1.00 96.62 81 ALA A C 1
ATOM 611 O O . ALA A 1 81 ? 6.165 -3.865 2.829 1.00 96.62 81 ALA A O 1
ATOM 612 N N . LEU A 1 82 ? 7.560 -2.348 1.936 1.00 96.88 82 LEU A N 1
ATOM 613 C CA . LEU A 1 82 ? 7.949 -1.734 3.215 1.00 96.88 82 LEU A CA 1
ATOM 614 C C . LEU A 1 82 ? 6.759 -1.175 4.010 1.00 96.88 82 LEU A C 1
ATOM 616 O O . LEU A 1 82 ? 6.732 -1.274 5.236 1.00 96.88 82 LEU A O 1
ATOM 620 N N . VAL A 1 83 ? 5.766 -0.590 3.329 1.00 97.12 83 VAL A N 1
ATOM 621 C CA . VAL A 1 83 ? 4.522 -0.142 3.978 1.00 97.12 83 VAL A CA 1
ATOM 622 C C . VAL A 1 83 ? 3.760 -1.337 4.554 1.00 97.12 83 VAL A C 1
ATOM 624 O O . VAL A 1 83 ? 3.284 -1.267 5.687 1.00 97.12 83 VAL A O 1
ATOM 627 N N . LEU A 1 84 ? 3.645 -2.427 3.791 1.00 96.44 84 LEU A N 1
ATOM 628 C CA . LEU A 1 84 ? 2.947 -3.638 4.223 1.00 96.44 84 LEU A CA 1
ATOM 629 C C . LEU A 1 84 ? 3.679 -4.342 5.369 1.00 96.44 84 LEU A C 1
ATOM 631 O O . LEU A 1 84 ? 3.022 -4.761 6.315 1.00 96.44 84 LEU A O 1
ATOM 635 N N . ASP A 1 85 ? 5.011 -4.407 5.339 1.00 96.31 85 ASP A N 1
ATOM 636 C CA . ASP A 1 85 ? 5.821 -4.966 6.427 1.00 96.31 85 ASP A CA 1
ATOM 637 C C . ASP A 1 85 ? 5.609 -4.196 7.735 1.00 96.31 85 ASP A C 1
ATOM 639 O O . ASP A 1 85 ? 5.364 -4.798 8.781 1.00 96.31 85 ASP A O 1
ATOM 643 N N . ALA A 1 86 ? 5.633 -2.860 7.683 1.00 95.94 86 ALA A N 1
ATOM 644 C CA . ALA A 1 86 ? 5.369 -2.024 8.852 1.00 95.94 86 ALA A CA 1
ATOM 645 C C . ALA A 1 86 ? 3.934 -2.199 9.385 1.00 95.94 86 ALA A C 1
ATOM 647 O O . ALA A 1 86 ? 3.732 -2.280 10.602 1.00 95.94 86 ALA A O 1
ATOM 648 N N . TYR A 1 87 ? 2.953 -2.299 8.482 1.00 94.56 87 TYR A N 1
ATOM 649 C CA . TYR A 1 87 ? 1.546 -2.493 8.833 1.00 94.56 87 TYR A CA 1
ATOM 650 C C . TYR A 1 87 ? 1.290 -3.868 9.462 1.00 94.56 87 TYR A C 1
ATOM 652 O O . TYR A 1 87 ? 0.635 -3.969 10.499 1.00 94.56 87 TYR A O 1
ATOM 660 N N . GLU A 1 88 ? 1.833 -4.936 8.878 1.00 93.25 88 GLU A N 1
ATOM 661 C CA . GLU A 1 88 ? 1.713 -6.303 9.396 1.00 93.25 88 GLU A CA 1
ATOM 662 C C . GLU A 1 88 ? 2.437 -6.472 10.738 1.00 93.25 88 GLU A C 1
ATOM 664 O O . GLU A 1 88 ? 1.939 -7.176 11.620 1.00 93.25 88 GLU A O 1
ATOM 669 N N . ALA A 1 89 ? 3.550 -5.759 10.937 1.00 95.06 89 ALA A N 1
ATOM 670 C CA . ALA A 1 89 ? 4.231 -5.646 12.225 1.00 95.06 89 ALA A CA 1
ATOM 671 C C . ALA A 1 89 ? 3.471 -4.785 13.257 1.00 95.06 89 ALA A C 1
ATOM 673 O O . ALA A 1 89 ? 3.941 -4.633 14.384 1.00 95.06 89 ALA A O 1
ATOM 674 N N . GLN A 1 90 ? 2.311 -4.222 12.892 1.00 92.94 90 GLN A N 1
ATOM 675 C CA . GLN A 1 90 ? 1.483 -3.340 13.725 1.00 92.94 90 GLN A CA 1
ATOM 676 C C . GLN A 1 90 ? 2.239 -2.102 14.234 1.00 92.94 90 GLN A C 1
ATOM 678 O O . GLN A 1 90 ? 1.926 -1.550 15.290 1.00 92.94 90 GLN A O 1
ATOM 683 N N . ASN A 1 91 ? 3.237 -1.642 13.477 1.00 95.31 91 ASN A N 1
ATOM 684 C CA . ASN A 1 91 ? 4.009 -0.455 13.805 1.00 95.31 91 ASN A CA 1
ATOM 685 C C . ASN A 1 91 ? 3.389 0.766 13.114 1.00 95.31 91 ASN A C 1
ATOM 687 O O . ASN A 1 91 ? 3.688 1.064 11.955 1.00 95.31 91 ASN A O 1
ATOM 691 N N . ALA A 1 92 ? 2.495 1.458 13.822 1.00 92.38 92 ALA A N 1
ATOM 692 C CA . ALA A 1 92 ? 1.745 2.588 13.277 1.00 92.38 92 ALA A CA 1
ATOM 693 C C . ALA A 1 92 ? 2.650 3.763 12.862 1.00 92.38 92 ALA A C 1
ATOM 695 O O . ALA A 1 92 ? 2.457 4.326 11.783 1.00 92.38 92 ALA A O 1
ATOM 696 N N . ASP A 1 93 ? 3.662 4.098 13.671 1.00 94.75 93 ASP A N 1
ATOM 697 C CA . ASP A 1 93 ? 4.615 5.175 13.375 1.00 94.75 93 ASP A CA 1
ATOM 698 C C . ASP A 1 93 ? 5.422 4.879 12.107 1.00 94.75 93 ASP A C 1
ATOM 700 O O . ASP A 1 93 ? 5.537 5.727 11.217 1.00 94.75 93 ASP A O 1
ATOM 704 N N . GLU A 1 94 ? 5.934 3.652 11.981 1.00 96.56 94 GLU A N 1
ATOM 705 C CA . GLU A 1 94 ? 6.692 3.252 10.798 1.00 96.56 94 GLU A CA 1
ATOM 706 C C . GLU A 1 94 ? 5.786 3.142 9.565 1.00 96.56 94 GLU A C 1
ATOM 708 O O . GLU A 1 94 ? 6.162 3.595 8.487 1.00 96.56 94 GLU A O 1
ATOM 713 N N . THR A 1 95 ? 4.552 2.653 9.716 1.00 95.88 95 THR A N 1
ATOM 714 C CA . THR A 1 95 ? 3.562 2.625 8.625 1.00 95.88 95 THR A CA 1
ATOM 715 C C . THR A 1 95 ? 3.289 4.036 8.105 1.00 95.88 95 THR A C 1
ATOM 717 O O . THR A 1 95 ? 3.333 4.282 6.896 1.00 95.88 95 THR A O 1
ATOM 720 N N . ALA A 1 96 ? 3.059 4.995 9.007 1.00 94.56 96 ALA A N 1
ATOM 721 C CA . ALA A 1 96 ? 2.839 6.393 8.653 1.00 94.56 96 ALA A CA 1
ATOM 722 C C . ALA A 1 96 ? 4.065 7.002 7.956 1.00 94.56 96 ALA A C 1
ATOM 724 O O . ALA A 1 96 ? 3.925 7.682 6.935 1.00 94.56 96 ALA A O 1
ATOM 725 N N . ARG A 1 97 ? 5.271 6.710 8.459 1.00 96.12 97 ARG A N 1
ATOM 726 C CA . ARG A 1 97 ? 6.533 7.145 7.854 1.00 96.12 97 ARG A CA 1
ATOM 727 C C . ARG A 1 97 ? 6.698 6.598 6.437 1.00 96.12 97 ARG A C 1
ATOM 729 O O . ARG A 1 97 ? 6.968 7.373 5.522 1.00 96.12 97 ARG A O 1
ATOM 736 N N . GLN A 1 98 ? 6.494 5.300 6.230 1.00 96.50 98 GLN A N 1
ATOM 737 C CA . GLN A 1 98 ? 6.630 4.677 4.912 1.00 96.50 98 GLN A CA 1
ATOM 738 C C . GLN A 1 98 ? 5.560 5.180 3.931 1.00 96.50 98 GLN A C 1
ATOM 740 O O . GLN A 1 98 ? 5.865 5.455 2.771 1.00 96.50 98 GLN A O 1
ATOM 745 N N . LEU A 1 99 ? 4.329 5.428 4.393 1.00 95.12 99 LEU A N 1
ATOM 746 C CA . LEU A 1 99 ? 3.283 6.074 3.589 1.00 95.12 99 LEU A CA 1
ATOM 747 C C . LEU A 1 99 ? 3.629 7.520 3.207 1.00 95.12 99 LEU A C 1
ATOM 749 O O . LEU A 1 99 ? 3.207 7.995 2.144 1.00 95.12 99 LEU A O 1
ATOM 753 N N . GLN A 1 100 ? 4.351 8.245 4.063 1.00 94.69 100 GLN A N 1
ATOM 754 C CA . GLN A 1 100 ? 4.849 9.584 3.754 1.00 94.69 100 GLN A CA 1
ATOM 755 C C . GLN A 1 100 ? 5.958 9.521 2.700 1.00 94.69 100 GLN A C 1
ATOM 757 O O . GLN A 1 100 ? 5.898 10.274 1.724 1.00 94.69 100 GLN A O 1
ATOM 762 N N . THR A 1 101 ? 6.917 8.601 2.848 1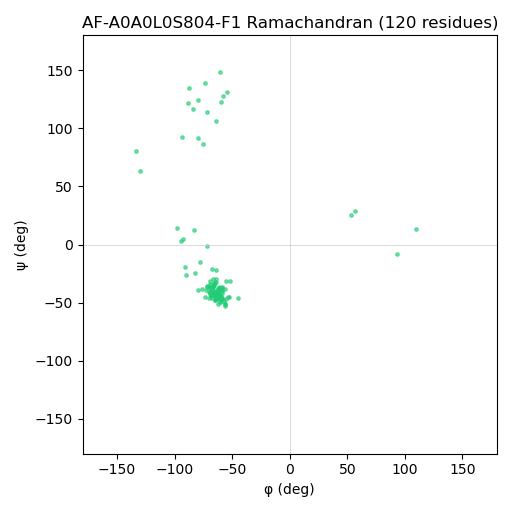.00 95.38 101 THR A N 1
ATOM 763 C CA . THR A 1 101 ? 7.965 8.345 1.848 1.00 95.38 101 THR A CA 1
ATOM 764 C C . THR A 1 101 ? 7.341 8.013 0.496 1.00 95.38 101 THR A C 1
ATOM 766 O O . THR A 1 101 ? 7.612 8.704 -0.482 1.00 95.38 101 THR A O 1
ATOM 769 N N . LEU A 1 102 ? 6.403 7.060 0.459 1.00 94.62 102 LEU A N 1
ATOM 770 C CA . LEU A 1 102 ? 5.679 6.662 -0.749 1.00 94.62 102 LEU A CA 1
ATOM 771 C C . LEU A 1 102 ? 5.011 7.860 -1.448 1.00 94.62 102 LEU A C 1
ATOM 773 O O . LEU A 1 102 ? 5.150 8.030 -2.653 1.00 94.62 102 LEU A O 1
ATOM 777 N N . SER A 1 103 ? 4.338 8.741 -0.700 1.00 92.88 103 SER A N 1
ATOM 778 C CA . SER A 1 103 ? 3.709 9.939 -1.289 1.00 92.88 103 SER A CA 1
ATOM 779 C C . SER A 1 103 ? 4.693 10.990 -1.782 1.00 92.88 103 SER A C 1
ATOM 781 O O . SER A 1 103 ? 4.375 11.728 -2.707 1.00 92.88 103 SER A O 1
ATOM 783 N N . THR A 1 104 ? 5.852 11.100 -1.137 1.00 94.06 104 THR A N 1
ATOM 784 C CA . THR A 1 104 ? 6.854 12.117 -1.477 1.00 94.06 104 THR A CA 1
ATOM 785 C C . THR A 1 104 ? 7.667 11.687 -2.694 1.00 94.06 104 THR A C 1
ATOM 787 O O . THR A 1 104 ? 7.971 12.504 -3.556 1.00 94.06 104 THR A O 1
ATOM 790 N N . SER A 1 105 ? 7.993 10.398 -2.776 1.00 92.75 105 SER A N 1
ATOM 791 C CA . SER A 1 105 ? 8.819 9.826 -3.838 1.00 92.75 105 SER A CA 1
ATOM 792 C C . SER A 1 105 ? 8.040 9.524 -5.120 1.00 92.75 105 SER A C 1
ATOM 794 O O . SER A 1 105 ? 8.643 9.497 -6.187 1.00 92.75 105 SER A O 1
ATOM 796 N N . PHE A 1 106 ? 6.720 9.322 -5.035 1.00 92.81 106 PHE A N 1
ATOM 797 C CA . PHE A 1 106 ? 5.877 8.915 -6.166 1.00 92.81 106 PHE A CA 1
ATOM 798 C C . PHE A 1 106 ? 4.637 9.808 -6.288 1.00 92.81 106 PHE A C 1
ATOM 800 O O . PHE A 1 106 ? 3.497 9.375 -6.128 1.00 92.81 106 PHE A O 1
ATOM 807 N N . VAL A 1 107 ? 4.862 11.096 -6.554 1.00 90.19 107 VAL A N 1
ATOM 808 C CA . VAL A 1 107 ? 3.797 12.114 -6.607 1.00 90.19 107 VAL A CA 1
ATOM 809 C C . VAL A 1 107 ? 2.760 11.815 -7.699 1.00 90.19 107 VAL A C 1
ATOM 811 O O . VAL A 1 107 ? 1.560 11.998 -7.471 1.00 90.19 107 VAL A O 1
ATOM 814 N N . ASP A 1 108 ? 3.187 11.287 -8.847 1.00 91.00 108 ASP A N 1
ATOM 815 C CA . ASP A 1 108 ? 2.297 10.900 -9.956 1.00 91.00 108 ASP A CA 1
ATOM 816 C C . ASP A 1 108 ? 1.330 9.761 -9.582 1.00 91.00 108 ASP A C 1
ATOM 818 O O . ASP A 1 108 ? 0.244 9.629 -10.142 1.00 91.00 108 ASP A O 1
ATOM 822 N N . GLU A 1 109 ? 1.679 8.985 -8.557 1.00 92.69 109 GLU A N 1
ATOM 823 C CA . GLU A 1 109 ? 0.923 7.837 -8.053 1.00 92.69 109 GLU A CA 1
ATOM 824 C C . GLU A 1 109 ? -0.014 8.230 -6.883 1.00 92.69 109 GLU A C 1
ATOM 826 O O . GLU A 1 109 ? -0.738 7.410 -6.309 1.00 92.69 109 GLU A O 1
ATOM 831 N N . SER A 1 110 ? -0.055 9.524 -6.535 1.00 88.38 110 SER A N 1
ATOM 832 C CA . SER A 1 110 ? -0.784 10.085 -5.384 1.00 88.38 110 SER A CA 1
ATOM 833 C C . SER A 1 110 ? -2.257 9.676 -5.302 1.00 88.38 110 SER A C 1
ATOM 835 O O . SER A 1 110 ? -2.801 9.514 -4.205 1.00 88.38 110 SER A O 1
ATOM 837 N N . ARG A 1 111 ? -2.919 9.460 -6.446 1.00 90.88 111 ARG A N 1
ATOM 838 C CA . ARG A 1 111 ? -4.342 9.101 -6.506 1.00 90.88 111 ARG A CA 1
ATOM 839 C C . ARG A 1 111 ? -4.666 7.826 -5.727 1.00 90.88 111 ARG A C 1
ATOM 841 O O . ARG A 1 111 ? -5.682 7.817 -5.021 1.00 90.88 111 ARG A O 1
ATOM 848 N N . TRP A 1 112 ? -3.876 6.766 -5.895 1.00 94.19 112 TRP A N 1
ATOM 849 C CA . TRP A 1 112 ? -4.113 5.489 -5.215 1.00 94.19 112 TRP A CA 1
ATOM 850 C C . TRP A 1 112 ? -3.395 5.413 -3.873 1.00 94.19 112 TRP A C 1
ATOM 852 O O . TRP A 1 112 ? -3.929 4.797 -2.952 1.00 94.19 112 TRP A O 1
ATOM 862 N N . ILE A 1 113 ? -2.288 6.142 -3.699 1.00 94.31 113 ILE A N 1
ATOM 863 C CA . ILE A 1 113 ? -1.607 6.257 -2.403 1.00 94.31 113 ILE A CA 1
ATOM 864 C C . ILE A 1 113 ? -2.541 6.856 -1.339 1.00 94.31 113 ILE A C 1
ATOM 866 O O . ILE A 1 113 ? -2.549 6.409 -0.193 1.00 94.31 113 ILE A O 1
ATOM 870 N N . VAL A 1 114 ? -3.396 7.819 -1.708 1.00 92.44 114 VAL A N 1
ATOM 871 C CA . VAL A 1 114 ? -4.436 8.340 -0.802 1.00 92.44 114 VAL A CA 1
ATOM 872 C C . VAL A 1 114 ? -5.423 7.247 -0.379 1.00 92.44 114 VAL A C 1
ATOM 874 O O . VAL A 1 114 ? -5.832 7.218 0.782 1.00 92.44 114 VAL A O 1
ATOM 877 N N . GLY A 1 115 ? -5.801 6.351 -1.294 1.00 92.44 115 GLY A N 1
ATOM 878 C CA . GLY A 1 115 ? -6.653 5.200 -0.981 1.00 92.44 115 GLY A CA 1
ATOM 879 C C . GLY A 1 115 ? -5.967 4.247 -0.003 1.00 92.44 115 GLY A C 1
ATOM 880 O O . GLY A 1 115 ? -6.549 3.899 1.021 1.00 92.44 115 GLY A O 1
ATOM 881 N N . LEU A 1 116 ? -4.698 3.916 -0.259 1.00 94.25 116 LEU A N 1
ATOM 882 C CA . LEU A 1 116 ? -3.895 3.085 0.638 1.00 94.25 116 LEU A CA 1
ATOM 883 C C . LEU A 1 116 ? -3.807 3.693 2.042 1.00 94.25 116 LEU A C 1
ATOM 885 O O . LEU A 1 116 ? -4.101 3.030 3.031 1.00 94.25 116 LEU A O 1
ATOM 889 N N . ARG A 1 117 ? -3.476 4.984 2.139 1.00 92.62 117 ARG A N 1
ATOM 890 C CA . ARG A 1 117 ? -3.366 5.681 3.424 1.00 92.62 117 ARG A CA 1
ATOM 891 C C . ARG A 1 117 ? -4.670 5.646 4.213 1.00 92.62 117 ARG A C 1
ATOM 893 O O . ARG A 1 117 ? -4.633 5.440 5.416 1.00 92.62 117 ARG A O 1
ATOM 900 N N . ARG A 1 118 ? -5.816 5.838 3.556 1.00 90.69 118 ARG A N 1
ATOM 901 C CA . ARG A 1 118 ? -7.131 5.791 4.216 1.00 90.69 118 ARG A CA 1
ATOM 902 C C . ARG A 1 118 ? -7.466 4.409 4.768 1.00 90.69 118 ARG A C 1
ATOM 904 O O . ARG A 1 118 ? -8.145 4.338 5.783 1.00 90.69 118 ARG A O 1
ATOM 911 N N . LEU A 1 119 ? -7.016 3.346 4.103 1.00 89.56 119 LEU A N 1
ATOM 912 C CA . LEU A 1 119 ? -7.232 1.974 4.562 1.00 89.56 119 LEU A CA 1
ATOM 913 C C . LEU A 1 119 ? -6.314 1.598 5.727 1.00 89.56 119 LEU A C 1
ATOM 915 O O . LEU A 1 119 ? -6.758 0.895 6.626 1.00 89.56 119 LEU A O 1
ATOM 919 N N . LEU A 1 120 ? -5.059 2.056 5.711 1.00 89.69 120 LEU A N 1
ATOM 920 C CA . LEU A 1 120 ? -4.057 1.668 6.712 1.00 89.69 120 LEU A CA 1
ATOM 921 C C . LEU A 1 120 ? -3.999 2.588 7.940 1.00 89.69 120 LEU A C 1
ATOM 923 O O . LEU A 1 120 ? -3.453 2.190 8.960 1.00 89.69 120 LEU A O 1
ATOM 927 N N . ALA A 1 121 ? -4.521 3.814 7.855 1.00 75.62 121 ALA A N 1
ATOM 928 C CA . ALA A 1 121 ? -4.534 4.773 8.966 1.00 75.62 121 ALA A CA 1
ATOM 929 C C . ALA A 1 121 ? -5.696 4.564 9.959 1.00 75.62 121 ALA A C 1
ATOM 931 O O . ALA A 1 121 ? -5.989 5.472 10.739 1.00 75.62 121 ALA A O 1
ATOM 932 N N . ALA A 1 122 ? -6.391 3.429 9.880 1.00 60.16 122 ALA A N 1
ATOM 933 C CA . ALA A 1 122 ? -7.597 3.126 10.644 1.00 60.16 122 ALA A CA 1
ATOM 934 C C . ALA A 1 122 ? -7.356 2.063 11.721 1.00 60.16 122 ALA A C 1
ATOM 936 O O . ALA A 1 122 ? -6.441 1.230 11.537 1.00 60.16 122 ALA A O 1
#

Radius of gyration: 17.91 Å; Cα contacts (8 Å, |Δi|>4): 89; chains: 1; bounding box: 58×28×46 Å

Secondary structure (DSSP, 8-state):
---TT---HHHHHHHHHHHHHHHHHHHHHHHHHHHHHHHHHHSPPTT--HHHHHHHHHHHHHHHHHHHTT-S-HHHHHHHHHHHHHHHTT-HHHHHHHHHHHHHH-GGGHHHHHHHHHHH--

pLDDT: mean 86.64, std 14.03, range [37.44, 97.19]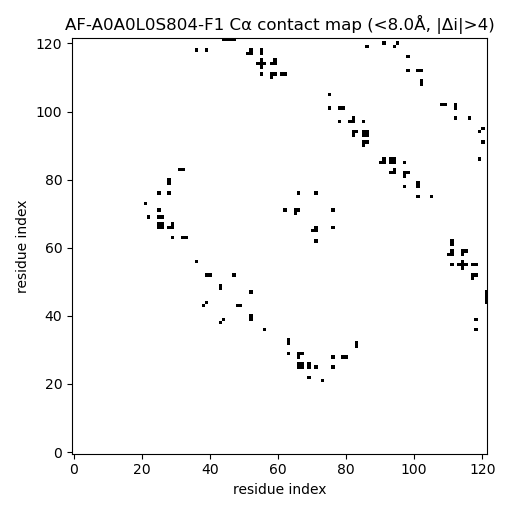

Sequence (122 aa):
MTIPGWNDPNAAIFHAHLDDTADAAQDQVHARLAAVVDKVKAAPPAGLNTRIIADSEKRLQDVLQRLHTHALPTPLAAQIALVLDAYEAQNADETARQLQTLSTSFVDESRWIVGLRRLLAA

Mean predicted aligned error: 7.42 Å

Foldseek 3Di:
DDDPDCPPVVVVVVVVVVLVVLLVLLVVLLVLVVVLLVVCQVPPDPPQDPVLSVQLVVLCVVVSVCSNVVNDDSVLSVLSVQLSVCLVVVPLVSNVVSLVVNCVVCVVSNSNSVSVCSSSND

Organism: Allomyces macrogynus (strain ATCC 38327) (NCBI:txid578462)

Solvent-accessible surface area (backbone atoms only — not comparable to full-atom values): 6794 Å² total; per-residue (Å²): 138,80,81,86,81,78,78,57,66,60,61,58,53,56,50,53,52,52,51,54,54,51,43,54,50,24,45,53,44,30,55,52,53,52,49,51,54,51,49,45,68,77,56,58,46,91,90,61,51,71,68,57,52,53,53,20,50,63,35,3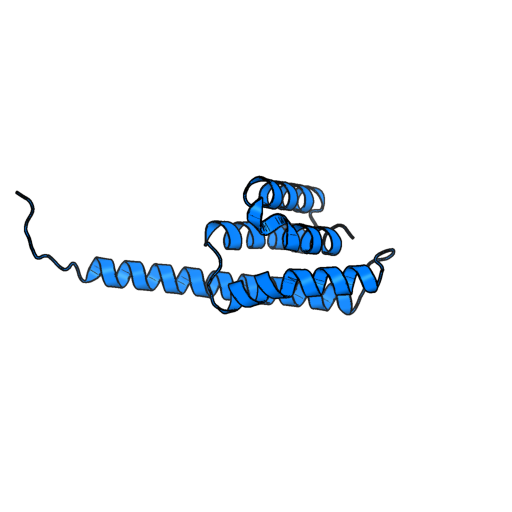6,48,59,59,45,52,28,24,69,67,56,67,49,59,65,73,57,49,52,49,50,42,53,26,50,53,25,49,75,69,66,35,62,68,55,23,53,50,37,53,49,49,49,48,69,77,37,58,93,52,39,74,29,50,53,20,52,49,64,66,68,76,96